Protein AF-B9F4Q7-F1 (afdb_monomer_lite)

Foldseek 3Di:
DDDDPPDDDDDDDDVVVVVVVVCVVPPDPPPDDDPCPDPPDNPPPPPPLPDKDKDKAKDKDWDADPVRHIWIWIKMKMWIQGSVRDIDIDIGTDPDRDADRVRRD

Radius of gyration: 25.02 Å; chains: 1; bounding box: 36×31×75 Å

Organism: Oryza sativa subsp. japonica (NCBI:txid39947)

Structure (mmCIF, N/CA/C/O backbone):
data_AF-B9F4Q7-F1
#
_entry.id   AF-B9F4Q7-F1
#
loop_
_atom_site.group_PDB
_atom_site.id
_atom_site.type_symbol
_atom_site.label_atom_id
_atom_site.label_alt_id
_atom_site.label_comp_id
_atom_site.label_asym_id
_atom_site.label_entity_id
_atom_site.label_seq_id
_atom_site.pdbx_PDB_ins_code
_atom_site.Cartn_x
_atom_site.Cartn_y
_atom_site.Cartn_z
_atom_site.occupancy
_atom_site.B_iso_or_equiv
_atom_site.auth_seq_id
_atom_site.auth_comp_id
_atom_site.auth_asym_id
_atom_site.auth_atom_id
_atom_site.pdbx_PDB_model_num
ATOM 1 N N . MET A 1 1 ? -19.385 2.336 -10.959 1.00 42.00 1 MET A N 1
ATOM 2 C CA . MET A 1 1 ? -18.520 3.201 -10.137 1.00 42.00 1 MET A CA 1
ATOM 3 C C . MET A 1 1 ? -19.295 3.428 -8.856 1.00 42.00 1 MET A C 1
ATOM 5 O O . MET A 1 1 ? -20.339 4.054 -8.927 1.00 42.00 1 MET A O 1
ATOM 9 N N . MET A 1 2 ? -18.923 2.756 -7.764 1.00 54.38 2 MET A N 1
ATOM 10 C CA . MET A 1 2 ? -19.592 2.960 -6.475 1.00 54.38 2 MET A CA 1
ATOM 11 C C . MET A 1 2 ? -18.950 4.204 -5.863 1.00 54.38 2 MET A C 1
ATOM 13 O O . MET A 1 2 ? -17.791 4.160 -5.459 1.00 54.38 2 MET A O 1
ATOM 17 N N . GLU A 1 3 ? -19.650 5.328 -5.932 1.00 54.31 3 GLU A N 1
ATOM 18 C CA . GLU A 1 3 ? -19.285 6.549 -5.221 1.00 54.31 3 GLU A CA 1
ATOM 19 C C . GLU A 1 3 ? -19.643 6.315 -3.753 1.00 54.31 3 GLU A C 1
ATOM 21 O O . GLU A 1 3 ? -20.806 6.087 -3.420 1.00 54.31 3 GLU A O 1
ATOM 26 N N . TYR A 1 4 ? -18.635 6.232 -2.888 1.00 61.44 4 TYR A N 1
ATOM 27 C CA . TYR A 1 4 ? -18.873 6.128 -1.455 1.00 61.44 4 TYR A CA 1
ATOM 28 C C . TYR A 1 4 ? -19.229 7.522 -0.937 1.00 61.44 4 TYR A C 1
ATOM 30 O O . TYR A 1 4 ? -18.432 8.451 -1.067 1.00 61.44 4 TYR A O 1
ATOM 38 N N . ASP A 1 5 ? -20.420 7.658 -0.358 1.00 54.03 5 ASP A N 1
ATOM 39 C CA . ASP A 1 5 ? -20.861 8.874 0.324 1.00 54.03 5 ASP A CA 1
ATOM 40 C C . ASP A 1 5 ? -20.163 8.954 1.689 1.00 54.03 5 ASP A C 1
ATOM 42 O O . ASP A 1 5 ? -20.593 8.351 2.675 1.00 54.03 5 ASP A O 1
ATOM 46 N N . ILE A 1 6 ? -19.007 9.619 1.728 1.00 58.44 6 ILE A N 1
ATOM 47 C CA . ILE A 1 6 ? -18.295 9.899 2.975 1.00 58.44 6 ILE A CA 1
ATOM 48 C C . ILE A 1 6 ? -18.831 11.222 3.512 1.00 58.44 6 ILE A C 1
ATOM 50 O O . ILE A 1 6 ? -18.348 12.303 3.171 1.00 58.44 6 ILE A O 1
ATOM 54 N N . THR A 1 7 ? -19.838 11.140 4.374 1.00 63.09 7 THR A N 1
ATOM 55 C CA . THR A 1 7 ? -20.375 12.315 5.057 1.00 63.09 7 THR A CA 1
ATOM 56 C C . THR A 1 7 ? -19.425 12.733 6.184 1.00 63.09 7 THR A C 1
ATOM 58 O O . THR A 1 7 ? -19.278 12.035 7.187 1.00 63.09 7 THR A O 1
ATOM 61 N N . PHE A 1 8 ? -18.766 13.885 6.039 1.00 47.50 8 PHE A N 1
ATOM 62 C CA . PHE A 1 8 ? -17.962 14.466 7.115 1.00 47.50 8 PHE A CA 1
ATOM 63 C C . PHE A 1 8 ? -18.879 15.054 8.194 1.00 47.50 8 PHE A C 1
ATOM 65 O O . PHE A 1 8 ? -19.576 16.042 7.957 1.00 47.50 8 PHE A O 1
ATOM 72 N N . VAL A 1 9 ? -18.860 14.463 9.389 1.00 66.06 9 VAL A N 1
ATOM 73 C CA . VAL A 1 9 ? -19.542 15.004 10.569 1.00 66.06 9 VAL A CA 1
ATOM 74 C C . VAL A 1 9 ? -18.496 15.690 11.451 1.00 66.06 9 VAL A C 1
ATOM 76 O O . VAL A 1 9 ? -17.641 15.001 12.010 1.00 66.06 9 VAL A O 1
ATOM 79 N N . PRO A 1 10 ? -18.514 17.029 11.593 1.00 50.72 10 PRO A N 1
ATOM 80 C CA . PRO A 1 10 ? -17.596 17.716 12.492 1.00 50.72 10 PRO A CA 1
ATOM 81 C C . PRO A 1 10 ? -17.862 17.280 13.937 1.00 50.72 10 PRO A C 1
ATOM 83 O O . PRO A 1 10 ? -18.939 17.508 14.490 1.00 50.72 10 PRO A O 1
ATOM 86 N N . GLN A 1 11 ? -16.869 16.640 14.549 1.00 53.91 11 GLN A N 1
ATOM 87 C CA . GLN A 1 11 ? -16.933 16.214 15.941 1.00 53.91 11 GLN A CA 1
ATOM 88 C C . GLN A 1 11 ? -16.912 17.453 16.850 1.00 53.91 11 GLN A C 1
ATOM 90 O O . GLN A 1 11 ? -16.160 18.402 16.604 1.00 53.91 11 GLN A O 1
ATOM 95 N N . LYS A 1 12 ? -17.739 17.472 17.906 1.00 57.28 12 LYS A N 1
ATOM 96 C CA . LYS A 1 12 ? -17.641 18.510 18.944 1.00 57.28 12 LYS A CA 1
ATOM 97 C C . LYS A 1 12 ? -16.209 18.504 19.482 1.00 57.28 12 LYS A C 1
ATOM 99 O O . LYS A 1 12 ? -15.680 17.440 19.791 1.00 57.28 12 LYS A O 1
ATOM 104 N N . ALA A 1 13 ? -15.586 19.679 19.561 1.00 51.31 13 ALA A N 1
ATOM 105 C CA . ALA A 1 13 ? -14.216 19.815 20.035 1.00 51.31 13 ALA A CA 1
ATOM 106 C C . ALA A 1 13 ? -14.069 19.155 21.414 1.00 51.31 13 ALA A C 1
ATOM 108 O O . ALA A 1 13 ? -14.663 19.609 22.393 1.00 51.31 13 ALA A O 1
ATOM 109 N N . ILE A 1 14 ? -13.281 18.082 21.475 1.00 54.62 14 ILE A N 1
ATOM 110 C CA . ILE A 1 14 ? -12.922 17.428 22.728 1.00 54.62 14 ILE A CA 1
ATOM 111 C C . ILE A 1 14 ? -12.029 18.420 23.469 1.00 54.62 14 ILE A C 1
ATOM 113 O O . ILE A 1 14 ? -10.926 18.731 23.015 1.00 54.62 14 ILE A O 1
ATOM 117 N N . LYS A 1 15 ? -12.482 18.935 24.616 1.00 64.44 15 LYS A N 1
ATOM 118 C CA . LYS A 1 15 ? -11.660 19.765 25.513 1.00 64.44 15 LYS A CA 1
ATOM 119 C C . LYS A 1 15 ? -10.643 18.895 26.267 1.00 64.44 15 LYS A C 1
ATOM 121 O O . LYS A 1 15 ? -10.475 19.025 27.475 1.00 64.44 15 LYS A O 1
ATOM 126 N N . GLY A 1 16 ? -9.949 18.014 25.546 1.00 61.50 16 GLY A N 1
ATOM 127 C CA . GLY A 1 16 ? -9.005 17.046 26.101 1.00 61.50 16 GLY A CA 1
ATOM 128 C C . GLY A 1 16 ? -7.878 17.723 26.874 1.00 61.50 16 GLY A C 1
ATOM 129 O O . GLY A 1 16 ? -7.416 17.180 27.867 1.00 61.50 16 GLY A O 1
ATOM 130 N N . GLN A 1 17 ? -7.517 18.952 26.490 1.00 66.19 17 GLN A N 1
ATOM 131 C CA . GLN A 1 17 ? -6.554 19.769 27.226 1.00 66.19 17 GLN A CA 1
ATOM 132 C C . GLN A 1 17 ? -7.040 20.117 28.641 1.00 66.19 17 GLN A C 1
ATOM 134 O O . GLN A 1 17 ? -6.298 19.937 29.598 1.00 66.19 17 GLN A O 1
ATOM 139 N N . ALA A 1 18 ? -8.294 20.555 28.792 1.00 67.25 18 ALA A N 1
ATOM 140 C CA . ALA A 1 18 ? -8.849 20.903 30.101 1.00 67.25 18 ALA A CA 1
ATOM 141 C C . ALA A 1 18 ? -8.984 19.665 31.003 1.00 67.25 18 ALA A C 1
ATOM 143 O O . ALA A 1 18 ? -8.732 19.740 32.203 1.00 67.25 18 ALA A O 1
ATOM 144 N N . LEU A 1 19 ? -9.330 18.514 30.415 1.00 68.88 19 LEU A N 1
ATOM 145 C CA . LEU A 1 19 ? -9.387 17.241 31.131 1.00 68.88 19 LEU A CA 1
ATOM 146 C C . LEU A 1 19 ? -7.987 16.766 31.559 1.00 68.88 19 LEU A C 1
ATOM 148 O O . LEU A 1 19 ? -7.805 16.351 32.700 1.00 68.88 19 LEU A O 1
ATOM 152 N N . ALA A 1 20 ? -6.986 16.878 30.681 1.00 69.62 20 ALA A N 1
ATOM 153 C CA . ALA A 1 20 ? -5.601 16.530 30.989 1.00 69.62 20 ALA A CA 1
ATOM 154 C C . ALA A 1 20 ? -5.006 17.431 32.084 1.00 69.62 20 ALA A C 1
ATOM 156 O O . ALA A 1 20 ? -4.361 16.931 33.002 1.00 69.62 20 ALA A O 1
ATOM 157 N N . GLU A 1 21 ? -5.261 18.742 32.032 1.00 75.44 21 GLU A N 1
ATOM 158 C CA . GLU A 1 21 ? -4.846 19.695 33.070 1.00 75.44 21 GLU A CA 1
ATOM 159 C C . GLU A 1 21 ? -5.523 19.405 34.415 1.00 75.44 21 GLU A C 1
ATOM 161 O O . GLU A 1 21 ? -4.868 19.444 35.458 1.00 75.44 21 GLU A O 1
ATOM 166 N N . PHE A 1 22 ? -6.812 19.047 34.403 1.00 76.50 22 PHE A N 1
ATOM 167 C CA . PHE A 1 22 ? -7.537 18.645 35.607 1.00 76.50 22 PHE A CA 1
ATOM 168 C C . PHE A 1 22 ? -6.954 17.374 36.238 1.00 76.50 22 PHE A C 1
ATOM 170 O O . PHE A 1 22 ? -6.738 17.355 37.449 1.00 76.50 22 PHE A O 1
ATOM 177 N N . LEU A 1 23 ? -6.654 16.347 35.436 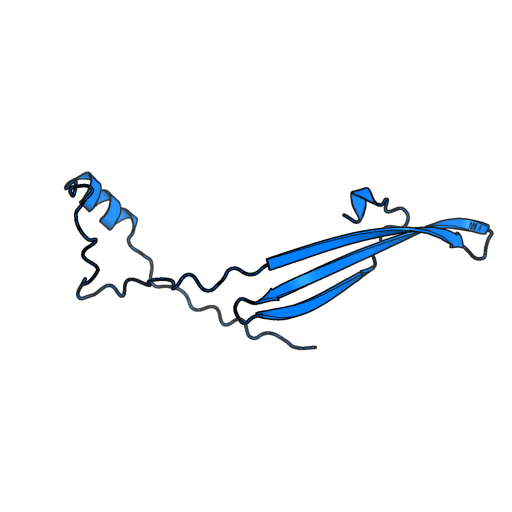1.00 73.12 23 LEU A N 1
ATOM 178 C CA . LEU A 1 23 ? -6.054 15.091 35.905 1.00 73.12 23 LEU A CA 1
ATOM 179 C C . LEU A 1 23 ? -4.605 15.271 36.374 1.00 73.12 23 LEU A C 1
ATOM 181 O O . LEU A 1 23 ? -4.200 14.668 37.362 1.00 73.12 23 LEU A O 1
ATOM 185 N N . ALA A 1 24 ? -3.827 16.131 35.713 1.00 75.62 24 ALA A N 1
ATOM 186 C CA . ALA A 1 24 ? -2.471 16.463 36.147 1.00 75.62 24 ALA A CA 1
ATOM 187 C C . ALA A 1 24 ? -2.464 17.201 37.499 1.00 75.62 24 ALA A C 1
ATOM 189 O O . ALA A 1 24 ? -1.565 16.988 38.312 1.00 75.62 24 ALA A O 1
ATOM 190 N N . ALA A 1 25 ? -3.472 18.044 37.751 1.00 79.06 25 ALA A N 1
ATOM 191 C CA . ALA A 1 25 ? -3.661 18.726 39.032 1.00 79.06 25 ALA A CA 1
ATOM 192 C C . ALA A 1 25 ? -4.284 17.826 40.121 1.00 79.06 25 ALA A C 1
ATOM 194 O O . ALA A 1 25 ? -4.107 18.100 41.308 1.00 79.06 25 ALA A O 1
ATOM 195 N N . HIS A 1 26 ? -4.986 16.756 39.732 1.00 73.44 26 HIS A N 1
ATOM 196 C CA . HIS A 1 26 ? -5.669 15.817 40.627 1.00 73.44 26 HIS A CA 1
ATOM 197 C C . HIS A 1 26 ? -5.363 14.369 40.202 1.00 73.44 26 HIS A C 1
ATOM 199 O O . HIS A 1 26 ? -6.205 13.726 39.568 1.00 73.44 26 HIS A O 1
ATOM 205 N N . PRO A 1 27 ? -4.160 13.848 40.516 1.00 66.75 27 PRO A N 1
ATOM 206 C CA . PRO A 1 27 ? -3.752 12.517 40.090 1.00 66.75 27 PRO A CA 1
ATOM 207 C C . PRO A 1 27 ? -4.693 11.461 40.669 1.00 66.75 27 PRO A C 1
ATOM 209 O O . PRO A 1 27 ? -4.879 11.353 41.883 1.00 66.75 27 PRO A O 1
ATOM 212 N N . VAL A 1 28 ? -5.298 10.690 39.773 1.00 68.00 28 VAL A N 1
ATOM 213 C CA . VAL A 1 28 ? -6.185 9.581 40.110 1.00 68.00 28 VAL A CA 1
ATOM 214 C C . VAL A 1 28 ? -5.324 8.316 40.283 1.00 68.00 28 VAL A C 1
ATOM 216 O O . VAL A 1 28 ? -4.392 8.132 39.502 1.00 68.00 28 VAL A O 1
ATOM 219 N N . PRO A 1 29 ? -5.577 7.451 41.287 1.00 73.31 29 PRO A N 1
ATOM 220 C CA . PRO A 1 29 ? -4.855 6.185 41.436 1.00 73.31 29 PRO A CA 1
ATOM 221 C C . PRO A 1 29 ? -4.963 5.318 40.174 1.00 73.31 29 PRO A C 1
ATOM 223 O O . PRO A 1 29 ? -6.043 5.257 39.586 1.00 73.31 29 PRO A O 1
ATOM 226 N N . ASP A 1 30 ? -3.886 4.612 39.810 1.00 63.50 30 ASP A N 1
ATOM 227 C CA . ASP A 1 30 ? -3.804 3.769 38.597 1.00 63.50 30 ASP A CA 1
ATOM 228 C C . ASP A 1 30 ? -4.941 2.733 38.479 1.00 63.50 30 ASP A C 1
ATOM 230 O O . ASP A 1 30 ? -5.340 2.371 37.375 1.00 63.50 30 ASP A O 1
ATOM 234 N N . ASP A 1 31 ? -5.509 2.300 39.609 1.00 66.31 31 ASP A N 1
ATOM 235 C CA . ASP A 1 31 ? -6.586 1.304 39.670 1.00 66.31 31 ASP A CA 1
ATOM 236 C C . ASP A 1 31 ? -8.002 1.914 39.663 1.00 66.31 31 ASP A C 1
ATOM 238 O O . ASP A 1 31 ? -8.997 1.203 39.838 1.00 66.31 31 ASP A O 1
ATOM 242 N N . SER A 1 32 ? -8.132 3.235 39.516 1.00 62.47 32 SER A N 1
ATOM 243 C CA . SER A 1 32 ? -9.448 3.868 39.488 1.00 62.47 32 SER A CA 1
ATOM 244 C C . SER A 1 32 ? -10.142 3.586 38.156 1.00 62.47 32 SER A C 1
ATOM 246 O O . SER A 1 32 ? -9.588 3.903 37.101 1.00 62.47 32 SER A O 1
ATOM 248 N N . PRO A 1 33 ? -11.392 3.088 38.159 1.00 60.00 33 PRO A N 1
ATOM 249 C CA . PRO A 1 33 ? -12.175 3.050 36.936 1.00 60.00 33 PRO A CA 1
ATOM 250 C C . PRO A 1 33 ? -12.314 4.482 36.408 1.00 60.00 33 PRO A C 1
ATOM 252 O O . PRO A 1 33 ? -12.628 5.403 37.169 1.00 60.00 33 PRO A O 1
ATOM 255 N N . LEU A 1 34 ? -12.064 4.675 35.110 1.00 59.19 34 LEU A N 1
ATOM 256 C CA . LEU A 1 34 ? -12.365 5.940 34.448 1.00 59.19 34 LEU A CA 1
ATOM 257 C C . LEU A 1 34 ? -13.855 6.221 34.669 1.00 59.19 34 LEU A C 1
ATOM 259 O O . LEU A 1 34 ? -14.703 5.407 34.304 1.00 59.19 34 LEU A O 1
ATOM 263 N N . ILE A 1 35 ? -14.186 7.341 35.313 1.00 58.75 35 ILE A N 1
ATOM 264 C CA . ILE A 1 35 ? -15.580 7.758 35.473 1.00 58.75 35 ILE A CA 1
ATOM 265 C C . ILE A 1 35 ? -16.073 8.154 34.084 1.00 58.75 35 ILE A C 1
ATOM 267 O O . ILE A 1 35 ? -15.798 9.253 33.611 1.00 58.75 35 ILE A O 1
ATOM 271 N N . THR A 1 36 ? -16.780 7.239 33.419 1.00 55.00 36 THR A N 1
ATOM 272 C CA . THR A 1 36 ? -17.314 7.467 32.072 1.00 55.00 36 THR A CA 1
ATOM 273 C C . THR A 1 36 ? -18.700 8.109 32.056 1.00 55.00 36 THR A C 1
ATOM 275 O O . THR A 1 36 ? -19.221 8.428 30.993 1.00 55.00 36 THR A O 1
ATOM 278 N N . ASN A 1 37 ? -19.299 8.317 33.232 1.00 58.22 37 ASN A N 1
ATOM 279 C CA . ASN A 1 37 ? -20.593 8.976 33.405 1.00 58.22 37 ASN A CA 1
ATOM 280 C C . ASN A 1 37 ? -20.403 10.478 33.647 1.00 58.22 37 ASN A C 1
ATOM 282 O O . ASN A 1 37 ? -20.617 10.970 34.756 1.00 58.22 37 ASN A O 1
ATOM 286 N N . LEU A 1 38 ? -19.983 11.207 32.617 1.00 61.44 38 LEU A N 1
ATOM 287 C CA . LEU A 1 38 ? -20.031 12.666 32.627 1.00 61.44 38 LEU A CA 1
ATOM 288 C C . LEU A 1 38 ? -21.412 13.105 32.105 1.00 61.44 38 LEU A C 1
ATOM 290 O O . LEU A 1 38 ? -21.827 12.632 31.049 1.00 61.44 38 LEU A O 1
ATOM 294 N N . PRO A 1 39 ? -22.145 13.983 32.817 1.00 55.88 39 PRO A N 1
ATOM 295 C CA . PRO A 1 39 ? -23.532 14.331 32.477 1.00 55.88 39 PRO A CA 1
ATOM 296 C C . PRO A 1 39 ? -23.684 15.038 31.118 1.00 55.88 39 PRO A C 1
ATOM 298 O O . PRO A 1 39 ? -24.786 15.064 30.571 1.00 55.88 39 PRO A O 1
ATOM 301 N N . ASP A 1 40 ? -22.578 15.538 30.555 1.00 55.56 40 ASP A N 1
ATOM 302 C CA . ASP A 1 40 ? -22.567 16.375 29.351 1.00 55.56 40 ASP A CA 1
ATOM 303 C C . ASP A 1 40 ? -21.628 15.844 28.247 1.00 55.56 40 ASP A C 1
ATOM 305 O O . ASP A 1 40 ? -21.583 16.407 27.148 1.00 55.56 40 ASP A O 1
ATOM 309 N N . GLU A 1 41 ? -20.863 14.783 28.523 1.00 53.16 41 GLU A N 1
ATOM 310 C CA . GLU A 1 41 ? -19.874 14.228 27.596 1.00 53.16 41 GLU A CA 1
ATOM 311 C C . GLU A 1 41 ? -20.225 12.780 27.266 1.00 53.16 41 GLU A C 1
ATOM 313 O O . GLU A 1 41 ? -20.059 11.865 28.069 1.00 53.16 41 GLU A O 1
ATOM 318 N N . GLU A 1 42 ? -20.705 12.573 26.043 1.00 52.88 42 GLU A N 1
ATOM 319 C CA . GLU A 1 42 ? -20.768 11.251 25.439 1.00 52.88 42 GLU A CA 1
ATOM 320 C C . GLU A 1 42 ? -19.320 10.810 25.199 1.00 52.88 42 GLU A C 1
ATOM 322 O O . GLU A 1 42 ? -18.659 11.258 24.256 1.00 52.88 42 GLU A O 1
ATOM 327 N N . ILE A 1 43 ? -18.784 9.988 26.103 1.00 53.50 43 ILE A N 1
ATOM 328 C CA . ILE A 1 43 ? -17.515 9.318 25.853 1.00 53.50 43 ILE A CA 1
ATOM 329 C C . ILE A 1 43 ? -17.780 8.384 24.688 1.00 53.50 43 ILE A C 1
ATOM 331 O O . ILE A 1 43 ? -18.391 7.330 24.850 1.00 53.50 43 ILE A O 1
ATOM 335 N N . PHE A 1 44 ? -17.337 8.794 23.501 1.00 52.66 44 PHE A N 1
ATOM 336 C CA . PHE A 1 44 ? -17.221 7.905 22.361 1.00 52.66 44 PHE A CA 1
ATOM 337 C C . PHE A 1 44 ? -16.216 6.820 22.749 1.00 52.66 44 PHE A C 1
ATOM 339 O O . PHE A 1 44 ? -15.019 6.918 22.482 1.00 52.66 44 PHE A O 1
ATOM 346 N N . THR A 1 45 ? -16.702 5.761 23.391 1.00 50.47 45 THR A N 1
ATOM 347 C CA . THR A 1 45 ? -16.121 4.442 23.228 1.00 50.47 45 THR A CA 1
ATOM 348 C C . THR A 1 45 ? -16.196 4.164 21.740 1.00 50.47 45 THR A C 1
ATOM 350 O O . THR A 1 45 ? -17.235 3.760 21.222 1.00 50.47 45 THR A O 1
ATOM 353 N N . ALA A 1 46 ? -15.103 4.444 21.032 1.00 54.75 46 ALA A N 1
ATOM 354 C CA . ALA A 1 46 ? -14.859 3.777 19.776 1.00 54.75 46 ALA A CA 1
ATOM 355 C C . ALA A 1 46 ? -14.775 2.299 20.151 1.00 54.75 46 ALA A C 1
ATOM 357 O O . ALA A 1 46 ? -13.748 1.838 20.651 1.00 54.75 46 ALA A O 1
ATOM 358 N N . GLU A 1 47 ? -15.890 1.576 20.004 1.00 58.00 47 GLU A N 1
ATOM 359 C CA . GLU A 1 47 ? -15.814 0.133 19.855 1.00 58.00 47 GLU A CA 1
ATOM 360 C C . GLU A 1 47 ? -14.700 -0.084 18.843 1.00 58.00 47 GLU A C 1
ATOM 362 O O . GLU A 1 47 ? -14.729 0.513 17.761 1.00 58.00 47 GLU A O 1
ATOM 367 N N . LEU A 1 48 ? -13.660 -0.813 19.246 1.00 58.00 48 LEU A N 1
ATOM 368 C CA . LEU A 1 48 ? -12.554 -1.145 18.369 1.00 58.00 48 LEU A CA 1
ATOM 369 C C . LEU A 1 48 ? -13.159 -2.055 17.291 1.00 58.00 48 LEU A C 1
ATOM 371 O O . LEU A 1 48 ? -13.131 -3.277 17.414 1.00 58.00 48 LEU A O 1
ATOM 375 N N . GLN A 1 49 ? -13.820 -1.467 16.288 1.00 62.38 49 GLN A N 1
ATOM 376 C CA . GLN A 1 49 ? -14.259 -2.183 15.106 1.00 62.38 49 GLN A CA 1
ATOM 377 C C . GLN A 1 49 ? -13.024 -2.917 14.605 1.00 62.38 49 GLN A C 1
ATOM 379 O O . GLN A 1 49 ? -11.931 -2.336 14.605 1.00 62.38 49 GLN A O 1
ATOM 384 N N . GLU A 1 50 ? -13.183 -4.202 14.271 1.00 72.50 50 GLU A N 1
ATOM 385 C CA . GLU A 1 50 ? -12.067 -5.013 13.785 1.00 72.50 50 GLU A CA 1
ATOM 386 C C . GLU A 1 50 ? -11.271 -4.208 12.753 1.00 72.50 50 GLU A C 1
ATOM 388 O O . GLU A 1 50 ? -11.839 -3.460 11.964 1.00 72.50 50 GLU A O 1
ATOM 393 N N . GLN A 1 51 ? -9.946 -4.249 12.816 1.00 81.88 51 GLN A N 1
ATOM 394 C CA . GLN A 1 51 ? -9.140 -3.354 11.990 1.00 81.88 51 GLN A CA 1
ATOM 395 C C . GLN A 1 51 ? -9.285 -3.730 10.509 1.00 81.88 51 GLN A C 1
ATOM 397 O O . GLN A 1 51 ? -9.453 -4.898 10.163 1.00 81.88 51 GLN A O 1
ATOM 402 N N . TRP A 1 52 ? -9.215 -2.737 9.621 1.00 90.25 52 TRP A N 1
ATOM 403 C CA . TRP A 1 52 ? -9.112 -3.002 8.188 1.00 90.25 52 TRP A CA 1
ATOM 404 C C . TRP A 1 52 ? -7.747 -3.623 7.886 1.00 90.25 52 TRP A C 1
ATOM 406 O O . TRP A 1 52 ? -6.726 -3.113 8.346 1.00 90.25 52 TRP A O 1
ATOM 416 N N . GLU A 1 53 ? -7.713 -4.679 7.074 1.00 91.75 53 GLU A N 1
ATOM 417 C CA . GLU A 1 53 ? -6.454 -5.244 6.580 1.00 91.75 53 GLU A CA 1
ATOM 418 C C . GLU A 1 53 ? -6.209 -4.757 5.151 1.00 91.75 53 GLU A C 1
ATOM 420 O O . GLU A 1 53 ? -7.083 -4.871 4.289 1.00 91.75 53 GLU A O 1
ATOM 425 N N . LEU A 1 54 ? -5.014 -4.235 4.887 1.00 94.25 54 LEU A N 1
ATOM 426 C CA . LEU A 1 54 ? -4.572 -3.851 3.551 1.00 94.25 54 LEU A CA 1
ATOM 427 C C . LEU A 1 54 ? -3.425 -4.762 3.121 1.00 94.25 54 LEU A C 1
ATOM 429 O O . LEU A 1 54 ? -2.402 -4.840 3.798 1.00 94.25 54 LEU A O 1
ATOM 433 N N . TYR A 1 55 ? -3.586 -5.400 1.969 1.00 94.31 55 TYR A N 1
ATOM 434 C CA . TYR A 1 55 ? -2.524 -6.124 1.282 1.00 94.31 55 TYR A CA 1
ATOM 435 C C . TYR A 1 55 ? -2.275 -5.462 -0.062 1.00 94.31 55 TYR A C 1
ATOM 437 O O . TYR A 1 55 ? -3.220 -5.040 -0.731 1.00 94.31 55 TYR A O 1
ATOM 445 N N . PHE A 1 56 ? -1.020 -5.398 -0.474 1.00 95.81 56 PHE A N 1
ATOM 446 C CA . PHE A 1 56 ? -0.652 -4.936 -1.800 1.00 95.81 56 PHE A CA 1
ATOM 447 C C . PHE A 1 56 ? 0.486 -5.791 -2.342 1.00 95.81 56 PHE A C 1
ATOM 449 O O . PHE A 1 56 ? 1.225 -6.399 -1.570 1.00 95.81 56 PHE A O 1
ATOM 456 N N . ASP A 1 57 ? 0.574 -5.867 -3.663 1.00 95.56 57 ASP A N 1
ATOM 457 C CA . ASP A 1 57 ? 1.692 -6.506 -4.347 1.00 95.56 57 ASP A CA 1
ATOM 458 C C . ASP A 1 57 ? 1.954 -5.816 -5.685 1.00 95.56 57 ASP A C 1
ATOM 460 O O . ASP A 1 57 ? 1.022 -5.410 -6.395 1.00 95.56 57 ASP A O 1
ATOM 464 N N . GLY A 1 58 ? 3.234 -5.685 -6.005 1.00 94.00 58 GLY A N 1
ATOM 465 C CA . GLY A 1 58 ? 3.746 -5.045 -7.201 1.00 94.00 58 GLY A CA 1
ATOM 466 C C . GLY A 1 58 ? 4.315 -6.072 -8.166 1.00 94.00 58 GLY A C 1
ATOM 467 O O . GLY A 1 58 ? 5.079 -6.957 -7.794 1.00 94.00 58 GLY A O 1
ATOM 468 N N . ALA A 1 59 ? 4.007 -5.938 -9.452 1.00 92.50 59 ALA A N 1
ATOM 469 C CA . ALA A 1 59 ? 4.596 -6.783 -10.480 1.00 92.50 59 ALA A CA 1
ATOM 470 C C . ALA A 1 59 ? 5.163 -5.927 -11.606 1.00 92.50 59 ALA A C 1
ATOM 472 O O . ALA A 1 59 ? 4.475 -5.054 -12.134 1.00 92.50 59 ALA A O 1
ATOM 473 N N . SER A 1 60 ? 6.387 -6.231 -12.045 1.00 92.31 60 SER A N 1
ATOM 474 C CA . SER A 1 60 ? 6.900 -5.737 -13.322 1.00 92.31 60 SER A CA 1
ATOM 475 C C . SER A 1 60 ? 7.373 -6.873 -14.221 1.00 92.31 60 SER A C 1
ATOM 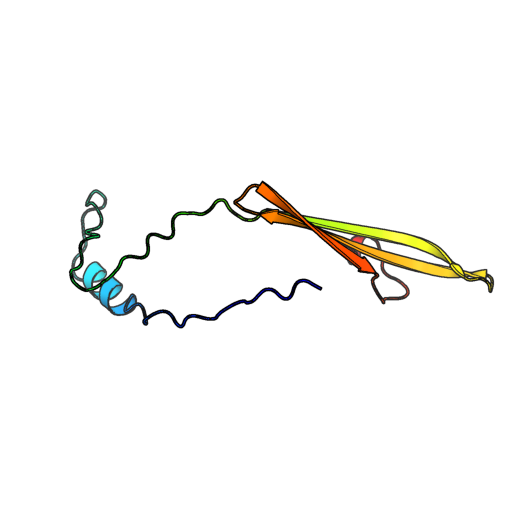477 O O . SER A 1 60 ? 7.955 -7.869 -13.787 1.00 92.31 60 SER A O 1
ATOM 479 N N . ARG A 1 61 ? 7.121 -6.715 -15.516 1.00 90.69 61 ARG A N 1
ATOM 480 C CA . ARG A 1 61 ? 7.496 -7.656 -16.563 1.00 90.69 61 ARG A CA 1
ATOM 481 C C . ARG A 1 61 ? 8.242 -6.915 -17.658 1.00 90.69 61 ARG A C 1
ATOM 483 O O . ARG A 1 61 ? 7.797 -5.873 -18.138 1.00 90.69 61 ARG A O 1
ATOM 490 N N . LYS A 1 62 ? 9.370 -7.487 -18.074 1.00 90.31 62 LYS A N 1
ATOM 491 C CA . LYS A 1 62 ? 10.063 -7.084 -19.299 1.00 90.31 62 LYS A CA 1
ATOM 492 C C . LYS A 1 62 ? 9.352 -7.706 -20.496 1.00 90.31 62 LYS A C 1
ATOM 494 O O . LYS A 1 62 ? 9.047 -8.896 -20.489 1.00 90.31 62 LYS A O 1
ATOM 499 N N . ASP A 1 63 ? 9.101 -6.889 -21.498 1.00 86.44 63 ASP A N 1
ATOM 500 C CA . ASP A 1 63 ? 8.499 -7.230 -22.778 1.00 86.44 63 ASP A CA 1
ATOM 501 C C . ASP A 1 63 ? 9.291 -6.537 -23.897 1.00 86.44 63 ASP A C 1
ATOM 503 O O . ASP A 1 63 ? 10.253 -5.806 -23.650 1.00 86.44 63 ASP A O 1
ATOM 507 N N . VAL A 1 64 ? 8.889 -6.777 -25.140 1.00 88.44 64 VAL A N 1
ATOM 508 C CA . VAL A 1 64 ? 9.469 -6.135 -26.322 1.00 88.44 64 VAL A CA 1
ATOM 509 C C . VAL A 1 64 ? 8.348 -5.434 -27.084 1.00 88.44 64 VAL A C 1
ATOM 511 O O . VAL A 1 64 ? 7.259 -5.988 -27.249 1.00 88.44 64 VAL A O 1
ATOM 514 N N . ASN A 1 65 ? 8.591 -4.197 -27.506 1.00 84.44 65 ASN A N 1
ATOM 515 C CA . ASN A 1 65 ? 7.690 -3.458 -28.381 1.00 84.44 65 ASN A CA 1
ATOM 516 C C . ASN A 1 65 ? 7.658 -4.080 -29.792 1.00 84.44 65 ASN A C 1
ATOM 518 O O . ASN A 1 65 ? 8.575 -4.808 -30.171 1.00 84.44 65 ASN A O 1
ATOM 522 N N . PRO A 1 66 ? 6.639 -3.778 -30.618 1.00 88.88 66 PRO A N 1
ATOM 523 C CA . PRO A 1 66 ? 6.566 -4.283 -31.993 1.00 88.88 66 PRO A CA 1
ATOM 524 C C . PRO A 1 66 ? 7.763 -3.900 -32.880 1.00 88.88 66 PRO A C 1
ATOM 526 O O . PRO A 1 66 ? 8.044 -4.592 -33.852 1.00 88.88 66 PRO A O 1
ATOM 529 N N . ASP A 1 67 ? 8.469 -2.816 -32.546 1.00 92.50 67 ASP A N 1
ATOM 530 C CA . ASP A 1 67 ? 9.679 -2.347 -33.234 1.00 92.50 67 ASP A CA 1
ATOM 531 C C . ASP A 1 67 ? 10.974 -3.034 -32.751 1.00 92.50 67 ASP A C 1
ATOM 533 O O . ASP A 1 67 ? 12.059 -2.725 -33.240 1.00 92.50 67 ASP A O 1
ATOM 537 N N . GLY A 1 68 ? 10.876 -3.971 -31.802 1.00 86.50 68 GLY A N 1
ATOM 538 C CA . GLY A 1 68 ? 12.014 -4.695 -31.236 1.00 86.50 68 GLY A CA 1
ATOM 539 C C . GLY A 1 68 ? 12.690 -4.004 -30.048 1.00 86.50 68 GLY A C 1
ATOM 540 O O . GLY A 1 68 ? 13.623 -4.571 -29.478 1.00 86.50 68 GLY A O 1
ATOM 541 N N . THR A 1 69 ? 12.239 -2.814 -29.637 1.00 88.31 69 THR A N 1
ATOM 542 C CA . THR A 1 69 ? 12.811 -2.124 -28.471 1.00 88.31 69 THR A CA 1
ATOM 543 C C . THR A 1 69 ? 12.362 -2.772 -27.152 1.00 88.31 69 THR A C 1
ATOM 545 O O . THR 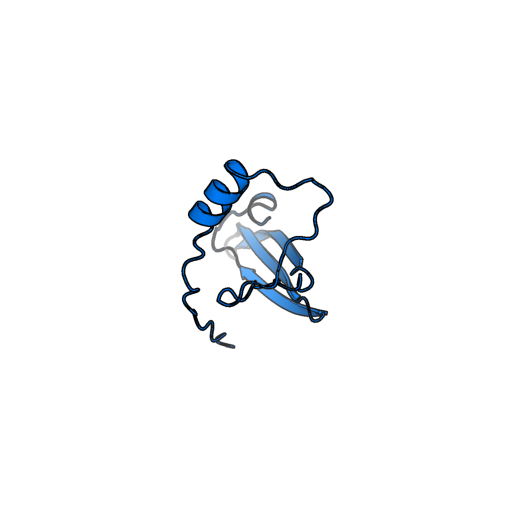A 1 69 ? 11.207 -3.199 -27.037 1.00 88.31 69 THR A O 1
ATOM 548 N N . PRO A 1 70 ? 13.242 -2.887 -26.133 1.00 85.94 70 PRO A N 1
ATOM 549 C CA . PRO A 1 70 ? 12.844 -3.370 -24.814 1.00 85.94 70 PRO A CA 1
ATOM 550 C C . PRO A 1 70 ? 11.818 -2.427 -24.186 1.00 85.94 70 PRO A C 1
ATOM 552 O O . PRO A 1 70 ? 11.949 -1.210 -24.287 1.00 85.94 70 PRO A O 1
ATOM 555 N N . ARG A 1 71 ? 10.828 -2.993 -23.502 1.00 87.25 71 ARG A N 1
ATOM 556 C CA . ARG A 1 71 ? 9.856 -2.248 -22.702 1.00 87.25 71 ARG A CA 1
ATOM 557 C C . ARG A 1 71 ? 9.653 -2.940 -21.372 1.00 87.25 71 ARG A C 1
ATOM 559 O O . ARG A 1 71 ? 9.592 -4.168 -21.310 1.00 87.25 71 ARG A O 1
ATOM 566 N N . ARG A 1 72 ? 9.418 -2.175 -20.315 1.00 87.50 72 ARG A N 1
ATOM 567 C CA . ARG A 1 72 ? 8.868 -2.721 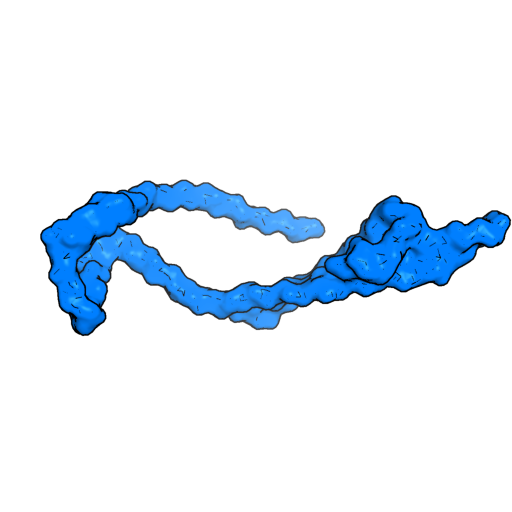-19.078 1.00 87.50 72 ARG A CA 1
ATOM 568 C C . ARG A 1 72 ? 7.404 -2.330 -18.906 1.00 87.50 72 ARG A C 1
ATOM 570 O O . ARG A 1 72 ? 6.960 -1.246 -19.270 1.00 87.50 72 ARG A O 1
ATOM 577 N N . ARG A 1 73 ? 6.607 -3.261 -18.394 1.00 89.75 73 ARG A N 1
ATOM 578 C CA . ARG A 1 73 ? 5.243 -3.000 -17.930 1.00 89.75 73 ARG A CA 1
ATOM 579 C C . ARG A 1 73 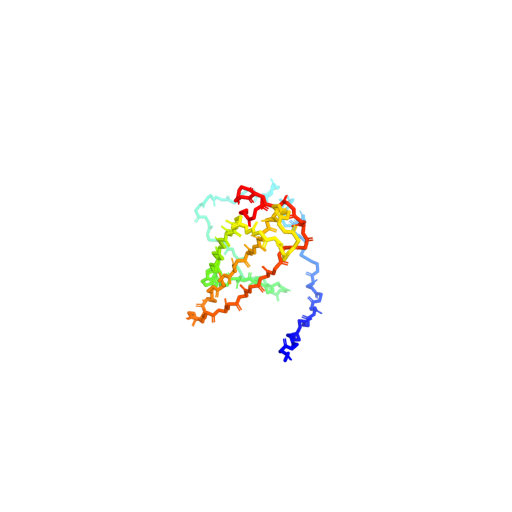? 5.172 -3.350 -16.466 1.00 89.75 73 ARG A C 1
ATOM 581 O O . ARG A 1 73 ? 5.670 -4.403 -16.081 1.00 89.75 73 ARG A O 1
ATOM 588 N N . ALA A 1 74 ? 4.542 -2.494 -15.682 1.00 93.38 74 ALA A N 1
ATOM 589 C CA . ALA A 1 74 ? 4.350 -2.742 -14.270 1.00 93.38 74 ALA A CA 1
ATOM 590 C C . ALA A 1 74 ? 2.926 -2.408 -13.837 1.00 93.38 74 ALA A C 1
ATOM 592 O O . ALA A 1 74 ? 2.221 -1.634 -14.490 1.00 93.38 74 ALA A O 1
ATOM 593 N N . GLY A 1 75 ? 2.514 -3.014 -12.736 1.00 93.56 75 GLY A N 1
ATOM 594 C CA . GLY A 1 75 ? 1.229 -2.780 -12.107 1.00 93.56 75 GLY A CA 1
ATOM 595 C C . GLY A 1 75 ? 1.283 -3.114 -10.625 1.00 93.56 75 GLY A C 1
ATOM 596 O O . GLY A 1 75 ? 2.177 -3.831 -10.185 1.00 93.56 75 GLY A O 1
ATOM 597 N N . ALA A 1 76 ? 0.308 -2.599 -9.887 1.00 95.38 76 ALA A N 1
ATOM 598 C CA . ALA A 1 76 ? 0.130 -2.871 -8.468 1.00 95.38 76 ALA A CA 1
ATOM 599 C C . ALA A 1 76 ? -1.302 -3.352 -8.211 1.00 95.38 76 ALA A C 1
ATOM 601 O O . ALA A 1 76 ? -2.261 -2.815 -8.780 1.00 95.38 76 ALA A O 1
ATOM 602 N N . GLY A 1 77 ? -1.444 -4.375 -7.376 1.00 95.31 77 GLY A N 1
ATOM 603 C CA . GLY A 1 77 ? -2.719 -4.871 -6.869 1.00 95.31 77 GLY A CA 1
ATOM 604 C C . GLY A 1 77 ? -2.901 -4.484 -5.407 1.00 95.31 77 GLY A C 1
ATOM 605 O O . GLY A 1 77 ? -1.940 -4.511 -4.648 1.00 95.31 77 GLY A O 1
ATOM 606 N N . LEU A 1 78 ? -4.124 -4.133 -5.010 1.00 95.88 78 LEU A N 1
ATOM 607 C CA . LEU A 1 78 ? -4.503 -3.871 -3.621 1.00 95.88 78 LEU A CA 1
ATOM 608 C C . LEU A 1 78 ? -5.698 -4.743 -3.230 1.00 95.88 78 LEU A C 1
ATOM 610 O O . LEU A 1 78 ? -6.635 -4.926 -4.015 1.00 95.88 78 LEU A O 1
ATOM 614 N N . VAL A 1 79 ? -5.688 -5.222 -1.990 1.00 96.00 79 VAL A N 1
ATOM 615 C CA . VAL A 1 79 ? -6.776 -5.963 -1.351 1.00 96.00 79 VAL A CA 1
ATOM 616 C C . VAL A 1 79 ? -7.095 -5.308 -0.016 1.00 96.00 79 VAL A C 1
ATOM 618 O O . VAL A 1 79 ? -6.246 -5.264 0.871 1.00 96.00 79 VAL A O 1
ATOM 621 N N . PHE A 1 80 ? -8.331 -4.849 0.143 1.00 95.00 80 PHE A N 1
ATOM 622 C CA . PHE A 1 80 ? -8.854 -4.362 1.416 1.00 95.00 80 PHE A CA 1
ATOM 623 C C . PHE A 1 80 ? -9.753 -5.437 2.016 1.00 95.00 80 PHE A C 1
ATOM 625 O O . PHE A 1 80 ? -10.723 -5.842 1.370 1.00 95.00 80 PHE A O 1
ATOM 632 N N . LYS A 1 81 ? -9.470 -5.883 3.241 1.00 93.25 81 LYS A N 1
ATOM 633 C CA . LYS A 1 81 ? -10.435 -6.645 4.037 1.00 93.25 81 LYS A CA 1
ATOM 634 C C . LYS A 1 81 ? -11.120 -5.722 5.025 1.00 93.25 81 LYS A C 1
ATOM 636 O O . LYS A 1 81 ? -10.461 -5.005 5.778 1.00 93.25 81 LYS A O 1
ATOM 641 N N . THR A 1 82 ? -12.446 -5.727 4.985 1.00 90.88 82 THR A N 1
ATOM 642 C CA . THR A 1 82 ? -13.262 -4.902 5.868 1.00 90.88 82 THR A CA 1
ATOM 643 C C . THR A 1 82 ? -13.408 -5.573 7.240 1.00 90.88 82 THR A C 1
ATOM 645 O O . THR A 1 82 ? -13.352 -6.804 7.327 1.00 90.88 82 THR A O 1
ATOM 648 N N . PRO A 1 83 ? -13.702 -4.797 8.296 1.00 86.19 83 PRO A N 1
ATOM 649 C CA . PRO A 1 83 ? -14.021 -5.319 9.628 1.00 86.19 83 PRO A CA 1
ATOM 650 C C . PRO A 1 83 ? -15.188 -6.318 9.612 1.00 86.19 83 PRO A C 1
ATOM 652 O O . PRO A 1 83 ? -15.287 -7.221 10.433 1.00 86.19 83 PRO A O 1
ATOM 655 N N . GLN A 1 84 ? -16.095 -6.171 8.641 1.00 87.56 84 GLN A N 1
ATOM 656 C CA . GLN A 1 84 ? -17.249 -7.050 8.439 1.00 87.56 84 GLN A CA 1
ATOM 657 C C . GLN A 1 84 ? -16.900 -8.300 7.613 1.00 87.56 84 GLN A C 1
ATOM 659 O O . GLN A 1 84 ? -17.798 -8.983 7.121 1.00 87.56 84 GLN A O 1
ATOM 664 N N . ARG A 1 85 ? -15.603 -8.599 7.444 1.00 85.25 85 ARG A N 1
ATOM 665 C CA . ARG A 1 85 ? -15.056 -9.707 6.644 1.00 85.25 85 ARG A CA 1
ATOM 666 C C . ARG A 1 85 ? -15.358 -9.620 5.143 1.00 85.25 85 ARG A C 1
ATOM 668 O O . ARG A 1 85 ? -15.285 -10.628 4.440 1.00 85.25 85 ARG A O 1
ATOM 675 N N . GLY A 1 86 ? -15.681 -8.429 4.638 1.00 92.06 86 GLY A N 1
ATOM 676 C CA . GLY A 1 86 ? -15.773 -8.163 3.202 1.00 92.06 86 GLY A CA 1
ATOM 677 C C . GLY A 1 86 ? -14.386 -8.059 2.566 1.00 92.06 86 GLY A C 1
ATOM 678 O O . GLY A 1 86 ? -13.4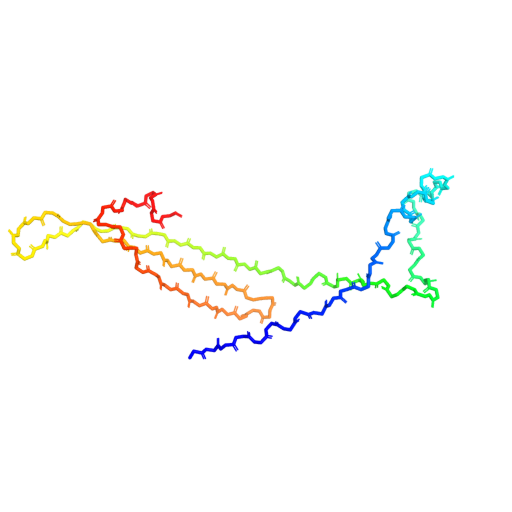12 -7.776 3.258 1.00 92.06 86 GLY A O 1
ATOM 679 N N . VAL A 1 87 ? -14.290 -8.263 1.248 1.00 95.00 87 VAL A N 1
ATOM 680 C CA . VAL A 1 87 ? -13.031 -8.105 0.502 1.00 95.00 87 VAL A CA 1
ATOM 681 C C . VAL A 1 87 ? -13.251 -7.232 -0.730 1.00 95.00 87 VAL A C 1
ATOM 683 O O . VAL A 1 87 ? -14.186 -7.462 -1.496 1.00 95.00 87 VAL A O 1
ATOM 686 N N . ILE A 1 88 ? -12.386 -6.236 -0.921 1.00 94.25 88 ILE A N 1
ATOM 687 C CA . ILE A 1 88 ? -12.411 -5.293 -2.046 1.00 94.25 88 ILE A CA 1
ATOM 688 C C . ILE A 1 88 ? -11.067 -5.367 -2.774 1.00 94.25 88 ILE A C 1
ATOM 690 O O . ILE A 1 88 ? -10.015 -5.328 -2.138 1.00 94.25 88 ILE A O 1
ATOM 694 N N . TYR A 1 89 ? -11.104 -5.446 -4.105 1.00 94.94 89 TYR A N 1
ATOM 695 C CA . TYR A 1 89 ? -9.920 -5.593 -4.955 1.00 94.94 89 TYR A CA 1
ATOM 696 C C . TYR A 1 89 ? -9.746 -4.385 -5.875 1.00 94.94 89 TYR A C 1
ATOM 698 O O . TYR A 1 89 ? -10.695 -3.963 -6.537 1.00 94.94 89 TYR A O 1
ATOM 706 N N . HIS A 1 90 ? -8.516 -3.885 -5.979 1.00 94.44 90 HIS A N 1
ATOM 707 C CA . HIS A 1 90 ? -8.132 -2.858 -6.944 1.00 94.44 90 HIS A CA 1
ATOM 708 C C . HIS A 1 90 ? -6.857 -3.258 -7.683 1.00 94.44 90 HIS A C 1
ATOM 710 O O . HIS A 1 90 ? -5.990 -3.928 -7.131 1.00 94.44 90 HIS A O 1
ATOM 716 N N . SER A 1 91 ? -6.742 -2.845 -8.945 1.00 93.44 91 SER A N 1
ATOM 717 C CA . SER A 1 91 ? -5.531 -3.044 -9.741 1.00 93.44 91 SER A CA 1
ATOM 718 C C . SER A 1 91 ? -5.233 -1.798 -10.558 1.00 93.44 91 SER A C 1
ATOM 720 O O . SER A 1 91 ? -6.146 -1.160 -11.089 1.00 93.44 91 SER A O 1
ATOM 722 N N . PHE A 1 92 ? -3.955 -1.453 -10.645 1.00 91.50 92 PHE A N 1
ATOM 723 C CA . PHE A 1 92 ? -3.475 -0.254 -11.312 1.00 91.50 92 PHE A CA 1
ATOM 724 C C . PHE A 1 92 ? -2.348 -0.614 -12.270 1.00 91.50 92 PHE A C 1
ATOM 726 O O . PHE A 1 92 ? -1.460 -1.395 -11.937 1.00 91.50 92 PHE A O 1
ATOM 733 N N . SER A 1 93 ? -2.373 -0.025 -13.465 1.00 92.44 93 SER A N 1
ATOM 734 C CA . SER A 1 93 ? -1.224 -0.045 -14.371 1.00 92.44 93 SER A CA 1
ATOM 735 C C . SER A 1 93 ? -0.334 1.150 -14.062 1.00 92.44 93 SER A C 1
ATOM 737 O O . SER A 1 93 ? -0.816 2.282 -14.020 1.00 92.44 93 SER A O 1
ATOM 739 N N . LEU A 1 94 ? 0.959 0.912 -13.867 1.00 89.75 94 LEU A N 1
ATOM 740 C CA . LEU A 1 94 ? 1.917 1.984 -13.636 1.00 89.75 94 LEU A CA 1
ATOM 741 C C . LEU A 1 94 ? 2.294 2.599 -14.984 1.00 89.75 94 LEU A C 1
ATOM 743 O O . LEU A 1 94 ? 2.716 1.906 -15.908 1.00 89.75 94 LEU A O 1
ATOM 747 N N . LEU A 1 95 ? 2.120 3.916 -15.101 1.00 85.00 95 LEU A N 1
ATOM 748 C CA . LEU A 1 95 ? 2.350 4.656 -16.348 1.00 85.00 95 LEU A CA 1
ATOM 749 C C . LEU A 1 95 ? 3.837 4.913 -16.636 1.00 85.00 95 LEU A C 1
ATOM 751 O O . LEU A 1 95 ? 4.179 5.449 -17.686 1.00 85.00 95 LEU A O 1
ATOM 755 N N . LYS A 1 96 ? 4.727 4.534 -15.715 1.00 82.19 96 LYS A N 1
ATOM 756 C CA . LYS A 1 96 ? 6.174 4.658 -15.882 1.00 82.19 96 LYS A CA 1
ATOM 757 C C . LYS A 1 96 ? 6.674 3.592 -16.862 1.00 82.19 96 LYS A C 1
ATOM 759 O O . LYS A 1 96 ? 6.500 2.401 -16.620 1.00 82.19 96 LYS A O 1
ATOM 764 N N . GLU A 1 97 ? 7.326 4.029 -17.939 1.00 72.62 97 GLU A N 1
ATOM 765 C CA . GLU A 1 97 ? 7.809 3.158 -19.027 1.00 72.62 97 GLU A CA 1
ATOM 766 C C . GLU A 1 97 ? 8.843 2.116 -18.573 1.00 72.62 97 GLU A C 1
ATOM 768 O O . GLU A 1 97 ? 8.896 1.017 -19.115 1.00 72.62 97 GLU A O 1
ATOM 773 N N . GLU A 1 98 ? 9.625 2.430 -17.539 1.00 79.31 98 GLU A N 1
ATOM 774 C CA . GLU A 1 98 ? 10.620 1.534 -16.948 1.00 79.31 98 GLU A CA 1
ATOM 775 C C . GLU A 1 98 ? 10.442 1.495 -15.426 1.00 79.31 98 GLU A C 1
ATOM 777 O O . GLU A 1 98 ? 11.119 2.202 -14.683 1.00 79.31 98 GLU A O 1
ATOM 782 N N . CYS A 1 99 ? 9.479 0.702 -14.958 1.00 83.31 99 CYS A N 1
ATOM 783 C CA . CYS A 1 99 ? 9.227 0.476 -13.535 1.00 83.31 99 CYS A CA 1
ATOM 784 C C . CYS A 1 99 ? 9.713 -0.919 -13.132 1.00 83.31 99 CYS A C 1
ATOM 786 O O . CYS A 1 99 ? 9.247 -1.918 -13.673 1.00 83.31 99 CYS A O 1
ATOM 788 N N . SER A 1 100 ? 10.700 -0.990 -12.241 1.00 84.94 100 SER A N 1
ATOM 789 C CA . SER A 1 100 ? 11.223 -2.241 -11.685 1.00 84.94 100 SER A CA 1
ATOM 790 C C . SER A 1 100 ? 10.282 -2.865 -10.654 1.00 84.94 100 SER A C 1
ATOM 792 O O . SER A 1 100 ? 9.342 -2.222 -10.207 1.00 84.94 100 SER A O 1
ATOM 794 N N . ASN A 1 101 ? 10.531 -4.121 -10.264 1.00 82.50 101 ASN A N 1
ATOM 795 C CA . ASN A 1 101 ? 9.699 -4.797 -9.259 1.00 82.50 101 ASN A CA 1
ATOM 796 C C . ASN A 1 101 ? 9.686 -4.016 -7.940 1.00 82.50 101 ASN A C 1
ATOM 798 O O . ASN A 1 101 ? 8.616 -3.717 -7.438 1.00 82.50 101 ASN A O 1
ATOM 802 N N . ASN A 1 102 ? 10.856 -3.573 -7.475 1.00 85.31 102 ASN A N 1
ATOM 803 C CA . ASN A 1 102 ? 10.997 -2.789 -6.245 1.00 85.31 102 ASN A CA 1
ATOM 804 C C . ASN A 1 102 ? 10.351 -1.394 -6.314 1.00 85.31 102 ASN A C 1
ATOM 806 O O . ASN A 1 102 ? 10.271 -0.723 -5.299 1.00 85.31 102 ASN A O 1
ATOM 810 N N . GLU A 1 103 ? 10.018 -0.904 -7.510 1.00 84.00 103 GLU A N 1
ATOM 811 C CA . GLU A 1 103 ? 9.292 0.362 -7.686 1.00 84.00 103 GLU A CA 1
ATOM 812 C C . GLU A 1 103 ? 7.790 0.144 -7.895 1.00 84.00 103 GLU A C 1
ATOM 814 O O . GLU A 1 103 ? 7.030 1.110 -7.873 1.00 84.00 103 GLU A O 1
ATOM 819 N N . ALA A 1 104 ? 7.387 -1.088 -8.209 1.00 86.00 104 ALA A N 1
ATOM 820 C CA . ALA A 1 104 ? 5.992 -1.482 -8.331 1.00 86.00 104 ALA A CA 1
ATOM 821 C C . ALA A 1 104 ? 5.409 -1.921 -6.983 1.00 86.00 104 ALA A C 1
ATOM 823 O O . ALA A 1 104 ? 4.196 -1.823 -6.797 1.00 86.00 104 ALA A O 1
ATOM 824 N N . GLU A 1 105 ? 6.273 -2.430 -6.104 1.00 85.94 105 GLU A N 1
ATOM 825 C CA . GLU A 1 105 ? 6.038 -2.671 -4.678 1.00 85.94 105 GLU A CA 1
ATOM 826 C C . GLU A 1 105 ? 6.101 -1.353 -3.895 1.00 85.94 105 GLU A C 1
ATOM 828 O O . GLU A 1 105 ? 5.167 -1.107 -3.102 1.00 85.94 105 GLU A O 1
#

Sequence (105 aa):
MMEYDITFVPQKAIKGQALAEFLAAHPVPDDSPLITNLPDEEIFTAELQEQWELYFDGASRKDVNPDGTPRRRAGAGLVFKTPQRGVIYHSFSLLKEECSNNEAE

pLDDT: mean 75.99, std 15.77, range [42.0, 96.0]

Secondary structure (DSSP, 8-state):
---------PPP---HHHHHHHHHHSPPPTTPPP---BTTB---------PPEEEEEEEEEEEE-TTS-EEEEEEEEEEEEPTTS-EEEEEEEE--SS--HHHH-

InterPro domains:
  IPR002156 Ribonuclease H domain [PS50879] (48-105)
  IPR036397 Ribonuclease H superfamily [G3DSA:3.30.420.10] (50-105)